Protein AF-A0A4Q6GU18-F1 (afdb_monomer)

Radius of gyration: 20.29 Å; Cα contacts (8 Å, |Δi|>4): 23; chains: 1; bounding box: 52×37×49 Å

Mean predicted aligned error: 10.98 Å

Solvent-accessible surface area (backbone atoms only — not comparable to full-atom values): 3993 Å² total; per-residue (Å²): 138,88,84,79,87,86,84,88,85,80,83,77,73,75,76,91,68,88,83,50,70,74,57,50,55,51,50,51,50,53,33,61,75,70,70,38,90,84,67,75,94,69,81,49,80,42,87,47,69,98,78,43,74,40,78,80

Structure (mmCIF, N/CA/C/O backbone):
data_AF-A0A4Q6GU18-F1
#
_entry.id   AF-A0A4Q6GU18-F1
#
loop_
_atom_site.group_PDB
_atom_site.id
_atom_site.type_symbol
_atom_site.label_atom_id
_atom_site.label_alt_id
_atom_site.label_comp_id
_atom_site.label_asym_id
_atom_site.label_entity_id
_atom_site.label_seq_id
_atom_site.pdbx_PDB_ins_code
_atom_site.Cartn_x
_atom_site.Cartn_y
_atom_site.Cartn_z
_atom_site.occupancy
_atom_site.B_iso_or_equiv
_atom_site.auth_seq_id
_atom_site.auth_comp_id
_atom_site.auth_asym_id
_atom_site.auth_atom_id
_atom_site.pdbx_PDB_model_num
ATOM 1 N N . MET A 1 1 ? -33.878 -30.396 -35.833 1.00 62.69 1 MET A N 1
ATOM 2 C CA . MET A 1 1 ? -33.090 -30.722 -34.624 1.00 62.69 1 MET A CA 1
ATOM 3 C C . MET A 1 1 ? -31.631 -30.487 -34.955 1.00 62.69 1 MET A C 1
ATOM 5 O O . MET A 1 1 ? -31.270 -30.691 -36.105 1.00 62.69 1 MET A O 1
ATOM 9 N N . THR A 1 2 ? -30.865 -30.038 -33.962 1.00 45.06 2 THR A N 1
ATOM 10 C CA . THR A 1 2 ? -29.472 -29.559 -34.027 1.00 45.06 2 THR A CA 1
ATOM 11 C C . THR A 1 2 ? -29.322 -28.067 -34.323 1.00 45.06 2 THR A C 1
ATOM 13 O O . THR A 1 2 ? -29.338 -27.635 -35.467 1.00 45.06 2 THR A O 1
ATOM 16 N N . ALA A 1 3 ? -29.132 -27.306 -33.249 1.00 53.28 3 ALA A N 1
ATOM 17 C CA . ALA A 1 3 ? -28.096 -26.285 -33.154 1.00 53.28 3 ALA A C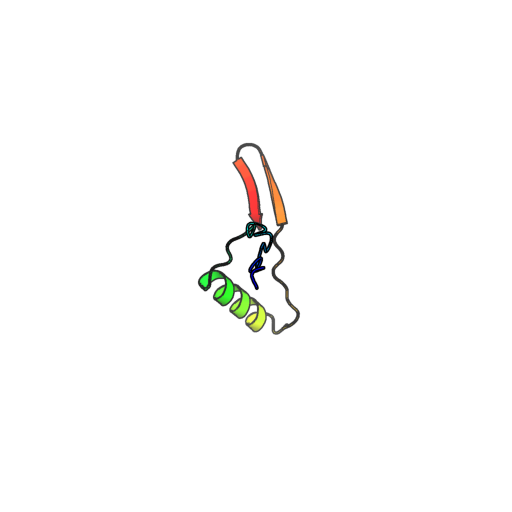A 1
ATOM 18 C C . ALA A 1 3 ? -27.827 -26.089 -31.655 1.00 53.28 3 ALA A C 1
ATOM 20 O O . ALA A 1 3 ? -28.577 -25.427 -30.944 1.00 53.28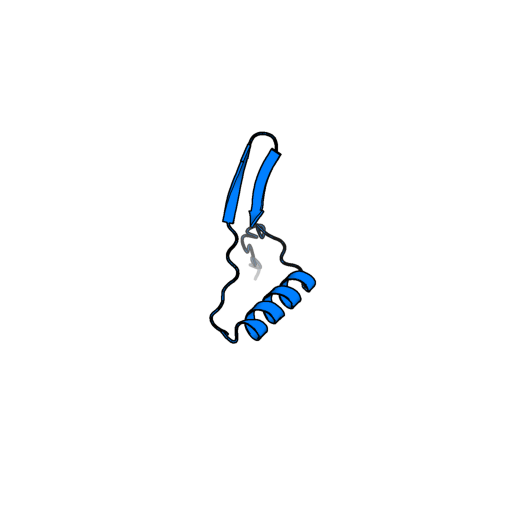 3 AL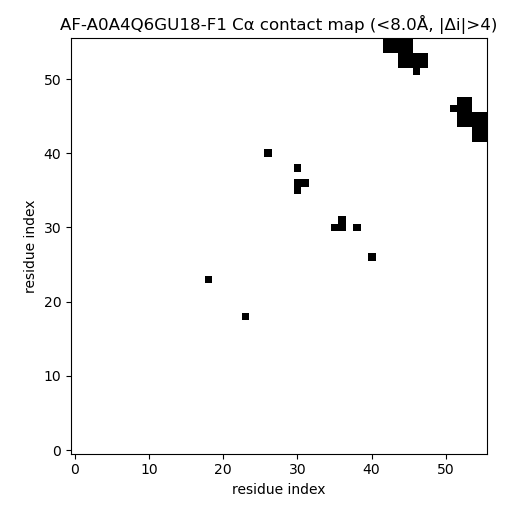A A O 1
ATOM 21 N N . VAL A 1 4 ? -26.830 -26.828 -31.175 1.00 57.19 4 VAL A N 1
ATOM 22 C CA . VAL A 1 4 ? -26.135 -26.567 -29.915 1.00 57.19 4 VAL A CA 1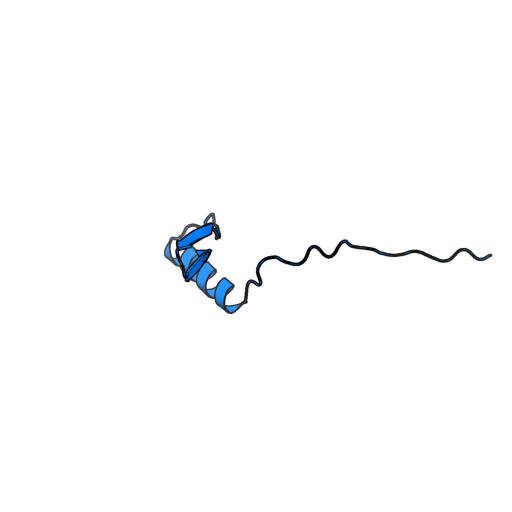
ATOM 23 C C . VAL A 1 4 ? -25.132 -25.438 -30.129 1.00 57.19 4 VAL A C 1
ATOM 25 O O . VAL A 1 4 ? -24.661 -25.259 -31.250 1.00 57.19 4 VAL A O 1
ATOM 28 N N . ALA A 1 5 ? -24.744 -24.833 -29.006 1.00 54.94 5 ALA A N 1
ATOM 29 C CA . ALA A 1 5 ? -23.567 -23.990 -28.808 1.00 54.94 5 ALA A CA 1
ATOM 30 C C . ALA A 1 5 ? -23.751 -22.524 -29.269 1.00 54.94 5 ALA A C 1
ATOM 32 O O . ALA A 1 5 ? -24.413 -22.253 -30.259 1.00 54.94 5 ALA A O 1
ATOM 33 N N . GLU A 1 6 ? -23.265 -21.520 -28.541 1.00 55.62 6 GLU A N 1
ATOM 34 C CA . GLU A 1 6 ? -22.042 -21.506 -27.732 1.00 55.62 6 GLU A CA 1
ATOM 35 C C . 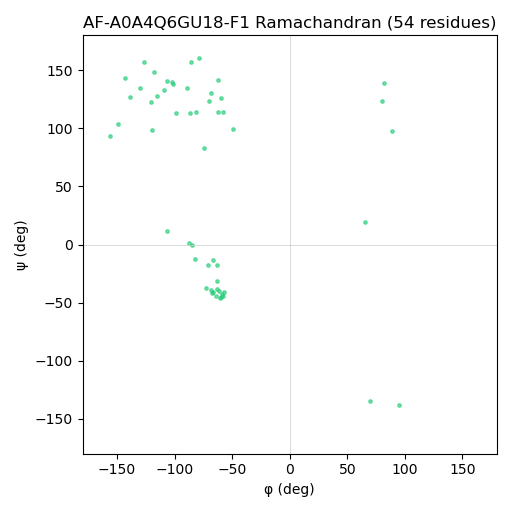GLU A 1 6 ? -22.214 -20.702 -26.431 1.00 55.62 6 GLU A C 1
ATOM 37 O O . GLU A 1 6 ? -22.893 -19.677 -26.378 1.00 55.62 6 GLU A O 1
ATOM 42 N N . VAL A 1 7 ? -21.584 -21.203 -25.367 1.00 62.62 7 VAL A N 1
ATOM 43 C CA . VAL A 1 7 ? -21.379 -20.511 -24.094 1.00 62.62 7 VAL A CA 1
ATOM 44 C C . VAL A 1 7 ? -19.923 -20.031 -24.087 1.00 62.62 7 VAL A C 1
ATOM 46 O O . VAL A 1 7 ? -19.048 -20.808 -24.455 1.00 62.62 7 VAL A O 1
ATOM 49 N N . GLN A 1 8 ? -19.710 -18.814 -23.572 1.00 61.06 8 GLN A N 1
ATOM 50 C CA . GLN A 1 8 ? -18.473 -18.261 -22.986 1.00 61.06 8 GLN A CA 1
ATOM 51 C C . GLN A 1 8 ? -17.359 -17.733 -23.899 1.00 61.06 8 GLN A C 1
ATOM 53 O O . GLN A 1 8 ? -16.693 -18.496 -24.575 1.00 61.06 8 GLN A O 1
ATOM 58 N N . GLU A 1 9 ? -17.015 -16.460 -23.673 1.00 52.84 9 GLU A N 1
ATOM 59 C CA . GLU A 1 9 ? -15.633 -16.015 -23.433 1.00 52.84 9 GLU A CA 1
ATOM 60 C C . GLU A 1 9 ? -15.680 -14.786 -22.502 1.00 52.84 9 GLU A C 1
ATOM 62 O O . GLU A 1 9 ? -16.088 -13.695 -22.896 1.00 52.84 9 GLU A O 1
ATOM 67 N N . HIS A 1 10 ? -15.349 -14.976 -21.219 1.00 60.38 10 HIS A N 1
ATOM 68 C CA . HIS A 1 10 ? -15.069 -13.862 -20.313 1.00 60.38 10 HIS A CA 1
ATOM 69 C C . HIS A 1 10 ? -13.595 -13.514 -20.473 1.00 60.38 10 HIS A C 1
ATOM 71 O O . HIS A 1 10 ? -12.731 -14.311 -20.117 1.00 60.38 10 HIS A O 1
ATOM 77 N N . ASP A 1 11 ? -13.354 -12.328 -21.017 1.00 58.56 11 ASP A N 1
ATOM 78 C CA . ASP A 1 11 ? -12.060 -11.676 -21.168 1.00 58.56 11 ASP A CA 1
ATOM 79 C C . ASP A 1 11 ? -11.313 -11.704 -19.820 1.00 58.56 11 ASP A C 1
ATOM 81 O O . ASP A 1 11 ? -11.628 -10.957 -18.888 1.00 58.56 11 ASP A O 1
ATOM 85 N N . THR A 1 12 ? -10.386 -12.650 -19.648 1.00 60.59 12 THR A N 1
ATOM 86 C CA . THR A 1 12 ? -9.574 -12.747 -18.434 1.00 60.59 12 THR A CA 1
ATOM 87 C C . THR A 1 12 ? -8.545 -11.632 -18.477 1.00 60.59 12 THR A C 1
ATOM 89 O O . THR A 1 12 ? -7.407 -11.842 -18.895 1.00 60.59 12 THR A O 1
ATOM 92 N N . ILE A 1 13 ? -8.949 -10.434 -18.055 1.00 66.50 13 ILE A N 1
ATOM 93 C CA . ILE A 1 13 ? -8.021 -9.344 -17.775 1.00 66.50 13 ILE A CA 1
ATOM 94 C C . ILE A 1 13 ? -7.067 -9.884 -16.701 1.00 66.50 13 ILE A C 1
ATOM 96 O O . ILE A 1 13 ? -7.527 -10.205 -15.599 1.00 66.50 13 ILE A O 1
ATOM 100 N N . PRO A 1 14 ? -5.766 -10.055 -16.994 1.00 71.44 14 PRO A N 1
ATOM 101 C CA . PRO A 1 14 ? -4.834 -10.557 -16.002 1.00 71.44 14 PRO A CA 1
ATOM 102 C C . PRO A 1 14 ? -4.836 -9.594 -14.820 1.00 71.44 14 PRO A C 1
ATOM 104 O O . PRO A 1 14 ? -4.668 -8.387 -14.996 1.00 71.44 14 PRO A O 1
ATOM 107 N N . VAL A 1 15 ? -5.070 -10.128 -13.620 1.00 76.38 15 VAL A N 1
ATOM 108 C CA . VAL A 1 15 ? -5.107 -9.327 -12.396 1.00 76.38 15 VAL A CA 1
ATOM 109 C C . VAL A 1 15 ? -3.716 -8.704 -12.221 1.00 76.38 15 VAL A C 1
ATOM 111 O O . VAL A 1 15 ? -2.744 -9.442 -12.053 1.00 76.38 15 VAL A O 1
ATOM 114 N N . PRO A 1 16 ? -3.572 -7.369 -12.306 1.00 77.50 16 PRO A N 1
ATOM 115 C CA . PRO A 1 16 ? -2.258 -6.734 -12.413 1.00 77.50 16 PRO A CA 1
ATOM 116 C C . PRO A 1 16 ? -1.449 -6.811 -11.113 1.00 77.50 16 PRO A C 1
ATOM 118 O O . PRO A 1 16 ? -0.235 -6.622 -11.134 1.00 77.50 16 PRO A O 1
ATOM 121 N N . ILE A 1 17 ? -2.111 -7.084 -9.984 1.00 83.62 17 ILE A N 1
ATOM 122 C CA . ILE A 1 17 ? -1.499 -7.229 -8.664 1.00 83.62 17 ILE A CA 1
ATOM 123 C C . ILE A 1 17 ? -2.161 -8.403 -7.944 1.00 83.62 17 ILE A C 1
ATOM 125 O O . ILE A 1 17 ? -3.382 -8.440 -7.801 1.00 83.62 17 ILE A O 1
ATOM 129 N N . ASN A 1 18 ? -1.347 -9.338 -7.453 1.00 89.12 18 ASN A N 1
ATOM 130 C CA . ASN A 1 18 ? -1.807 -10.375 -6.537 1.00 89.12 18 ASN A CA 1
ATOM 131 C C . ASN A 1 18 ? -1.867 -9.795 -5.124 1.00 89.12 18 ASN A C 1
ATOM 133 O O . ASN A 1 18 ? -0.833 -9.446 -4.552 1.00 89.12 18 ASN A O 1
ATOM 137 N N . PHE A 1 19 ? -3.070 -9.695 -4.569 1.00 90.19 19 PHE A N 1
ATOM 138 C CA . PHE A 1 19 ? -3.281 -9.269 -3.193 1.00 90.19 19 PHE A CA 1
ATOM 139 C C . PHE A 1 19 ? -3.489 -10.506 -2.319 1.00 90.19 19 PHE A C 1
ATOM 141 O O . PHE A 1 19 ? -4.446 -11.2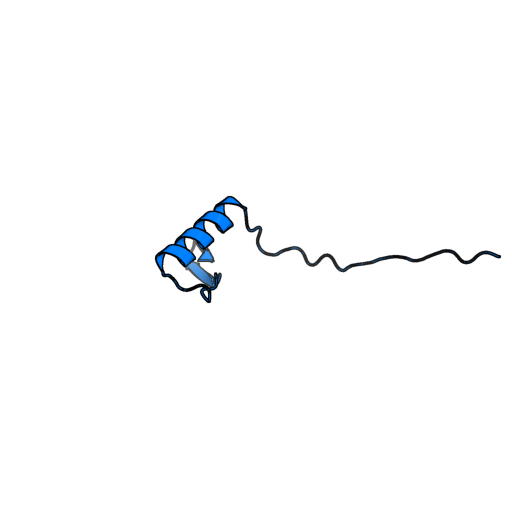48 -2.523 1.00 90.19 19 PHE A O 1
ATOM 148 N N . THR A 1 20 ? -2.550 -10.773 -1.413 1.00 94.19 20 THR A N 1
ATOM 149 C CA . THR A 1 20 ? -2.571 -11.974 -0.569 1.00 94.19 20 THR A CA 1
ATOM 150 C C . THR A 1 20 ? -3.410 -11.763 0.685 1.00 94.19 20 THR A C 1
ATOM 152 O O . THR A 1 20 ? -3.553 -10.636 1.161 1.00 94.19 20 THR A O 1
ATOM 155 N N . ASP A 1 21 ? -3.888 -12.858 1.278 1.00 94.56 21 ASP A N 1
ATOM 156 C CA . ASP A 1 21 ? -4.669 -12.815 2.522 1.00 94.56 21 ASP A CA 1
ATOM 157 C C . ASP A 1 21 ? -3.898 -12.118 3.655 1.00 94.56 21 ASP A C 1
ATOM 159 O O . ASP A 1 21 ? -4.430 -11.246 4.333 1.00 94.56 21 ASP A O 1
ATOM 163 N N . SER A 1 22 ? -2.592 -12.384 3.784 1.00 95.44 22 SER A N 1
ATOM 164 C CA . SER A 1 22 ? -1.749 -11.717 4.789 1.00 95.44 22 SER A CA 1
ATOM 165 C C . SER A 1 22 ? -1.640 -10.200 4.582 1.00 95.44 22 SER A C 1
ATOM 167 O O . SER A 1 22 ? -1.486 -9.455 5.550 1.00 95.44 22 SER A O 1
ATOM 169 N N . ALA A 1 23 ? -1.697 -9.725 3.333 1.00 92.38 23 ALA A N 1
ATOM 170 C CA . ALA A 1 23 ? -1.730 -8.294 3.044 1.00 92.38 23 ALA A CA 1
ATOM 171 C C . ALA A 1 23 ? -3.100 -7.689 3.396 1.00 92.38 23 ALA A C 1
ATOM 173 O O . ALA A 1 23 ? -3.149 -6.583 3.934 1.00 92.38 23 ALA A O 1
ATOM 174 N N . ALA A 1 24 ? -4.193 -8.423 3.154 1.00 93.00 24 ALA A N 1
ATOM 175 C CA . ALA A 1 24 ? -5.542 -8.022 3.549 1.00 93.00 24 ALA A CA 1
ATOM 176 C C . ALA A 1 24 ? -5.661 -7.857 5.069 1.00 93.00 24 ALA A C 1
ATOM 178 O O . ALA A 1 24 ? -6.134 -6.817 5.527 1.00 93.00 24 ALA A O 1
ATOM 179 N N . ASP A 1 25 ? -5.141 -8.817 5.837 1.00 95.38 25 ASP A N 1
ATOM 180 C CA . ASP A 1 25 ? -5.126 -8.762 7.301 1.00 95.38 25 ASP A CA 1
ATOM 181 C C . ASP A 1 25 ? -4.381 -7.524 7.806 1.00 95.38 25 ASP A C 1
ATOM 183 O O . ASP A 1 25 ? -4.840 -6.832 8.717 1.00 95.38 25 ASP A O 1
ATOM 187 N N . LYS A 1 26 ? -3.236 -7.198 7.189 1.00 92.94 26 LYS A N 1
ATOM 188 C CA . LYS A 1 26 ? -2.462 -6.030 7.609 1.00 92.94 26 LYS A CA 1
ATOM 189 C C . LYS A 1 26 ? -3.175 -4.718 7.291 1.00 92.94 26 LYS A C 1
ATOM 191 O O . LYS A 1 26 ? -3.1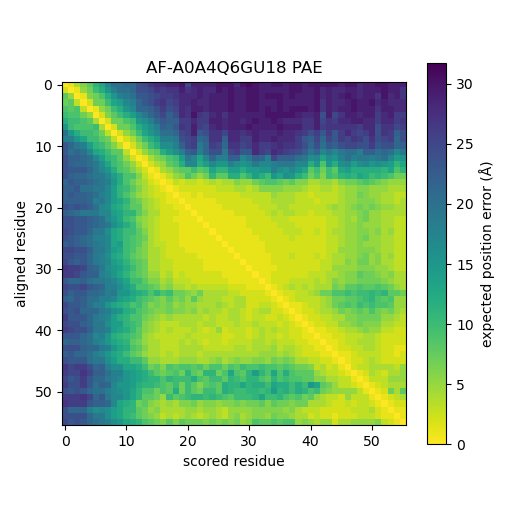30 -3.797 8.101 1.00 92.94 26 LYS A O 1
ATOM 196 N N . VAL A 1 27 ? -3.832 -4.626 6.138 1.00 92.50 27 VAL A N 1
ATOM 197 C CA . VAL A 1 27 ? -4.627 -3.446 5.774 1.00 92.50 27 VAL A CA 1
ATOM 198 C C . VAL A 1 27 ? -5.837 -3.303 6.696 1.00 92.50 27 VAL A C 1
ATOM 200 O O . VAL A 1 27 ? -6.111 -2.194 7.142 1.00 92.50 27 VAL A O 1
ATOM 203 N N . ALA A 1 28 ? -6.514 -4.400 7.041 1.00 91.81 28 ALA A N 1
ATOM 204 C CA . ALA A 1 28 ? -7.626 -4.383 7.987 1.00 91.81 28 ALA A CA 1
ATOM 205 C C . ALA A 1 28 ? -7.195 -3.851 9.364 1.00 91.81 28 ALA A C 1
ATOM 207 O O . ALA A 1 28 ? -7.848 -2.959 9.897 1.00 91.81 28 ALA A O 1
ATOM 208 N N . GLN A 1 29 ? -6.045 -4.304 9.877 1.00 94.12 29 GLN A N 1
ATOM 209 C CA . GLN A 1 29 ? -5.476 -3.772 11.121 1.00 94.12 29 GLN A CA 1
ATOM 210 C C . GLN A 1 29 ? -5.231 -2.261 11.046 1.00 94.12 29 GLN A C 1
ATOM 212 O O . GLN A 1 29 ? -5.584 -1.543 11.973 1.00 94.12 29 GLN A O 1
ATOM 217 N N . LEU A 1 30 ? -4.666 -1.761 9.941 1.00 92.75 30 LEU A N 1
ATOM 218 C CA . LEU A 1 30 ? -4.424 -0.324 9.765 1.00 92.75 30 LEU A CA 1
ATOM 219 C C . LEU A 1 30 ? -5.734 0.482 9.748 1.00 92.75 30 LEU A C 1
ATOM 221 O O . LEU A 1 30 ? -5.798 1.564 10.321 1.00 92.75 30 LEU A O 1
ATOM 225 N N . ILE A 1 31 ? -6.792 -0.056 9.133 1.00 93.94 31 ILE A N 1
ATOM 226 C CA . ILE A 1 31 ? -8.124 0.567 9.110 1.00 93.94 31 ILE A CA 1
ATOM 227 C C . ILE A 1 31 ? -8.712 0.662 10.526 1.00 93.94 31 ILE A C 1
ATOM 229 O O . ILE A 1 31 ? -9.266 1.700 10.897 1.00 93.94 31 ILE A O 1
ATOM 233 N N . GLU A 1 32 ? -8.590 -0.407 11.315 1.00 93.44 32 GLU A N 1
ATOM 234 C CA . GLU A 1 32 ? -9.057 -0.455 12.704 1.00 93.44 32 GLU A CA 1
ATOM 235 C C . GLU A 1 32 ? -8.250 0.477 13.620 1.00 93.44 32 GLU A C 1
ATOM 237 O O . GLU A 1 32 ? -8.839 1.178 14.442 1.00 93.44 32 GLU A O 1
ATOM 242 N N . GLU A 1 33 ? -6.924 0.527 13.452 1.00 93.62 33 GLU A N 1
ATOM 243 C CA . GLU A 1 33 ? -6.019 1.409 14.202 1.00 93.62 33 GLU A CA 1
ATOM 244 C C . GLU A 1 33 ? -6.337 2.894 13.969 1.00 93.62 33 GLU A C 1
ATOM 246 O O . GLU A 1 33 ? -6.327 3.686 14.914 1.00 93.62 33 GLU A O 1
ATOM 251 N N . GLU A 1 34 ? -6.662 3.277 12.732 1.00 90.06 34 GLU A N 1
ATOM 252 C CA . GLU A 1 34 ? -7.044 4.651 12.389 1.00 90.06 34 GLU A CA 1
ATOM 253 C C . GLU A 1 34 ? -8.525 4.957 12.689 1.00 90.06 34 GLU A C 1
ATOM 255 O O . GLU A 1 34 ? -8.935 6.120 12.682 1.00 90.06 34 GLU A O 1
ATOM 260 N N . GLY A 1 35 ? -9.336 3.926 12.962 1.00 92.00 35 GLY A N 1
ATOM 261 C CA . GLY A 1 35 ? -10.761 4.046 13.280 1.00 92.00 35 GLY A CA 1
ATOM 262 C C . GLY A 1 35 ? -11.618 4.573 12.125 1.00 92.00 35 GLY A C 1
ATOM 263 O O . GLY A 1 35 ? -12.718 5.078 12.358 1.00 92.00 35 GLY A O 1
ATOM 264 N N . ASN A 1 36 ? -11.120 4.489 10.888 1.00 91.50 36 ASN A N 1
ATOM 265 C CA . ASN A 1 36 ? -11.770 5.051 9.711 1.00 91.50 36 ASN A CA 1
ATOM 266 C C . ASN A 1 36 ? -12.100 3.953 8.684 1.00 91.50 36 ASN A C 1
ATOM 268 O O . ASN A 1 36 ? -11.238 3.596 7.879 1.00 91.50 36 ASN A O 1
ATOM 272 N N . PRO A 1 37 ? -13.352 3.461 8.643 1.00 88.75 37 PRO A N 1
ATOM 273 C CA . PRO A 1 37 ? -13.756 2.399 7.722 1.00 88.75 37 PRO A CA 1
ATOM 274 C C . PRO A 1 37 ? -13.736 2.824 6.244 1.00 88.75 37 PRO A C 1
ATOM 276 O O . PRO A 1 37 ? -13.794 1.965 5.368 1.00 88.75 37 PRO A O 1
ATOM 279 N N . ASP A 1 38 ? -13.637 4.126 5.954 1.00 90.12 38 ASP A N 1
ATOM 280 C CA . ASP A 1 38 ? -13.591 4.657 4.588 1.00 90.12 38 ASP A CA 1
ATOM 281 C C . ASP A 1 38 ? -12.166 4.708 4.002 1.00 90.12 38 ASP A C 1
ATOM 283 O O . ASP A 1 38 ? -11.972 5.160 2.865 1.00 90.12 38 ASP A O 1
ATOM 287 N N . LEU A 1 39 ? -11.156 4.251 4.751 1.00 90.31 39 LEU A N 1
ATOM 288 C CA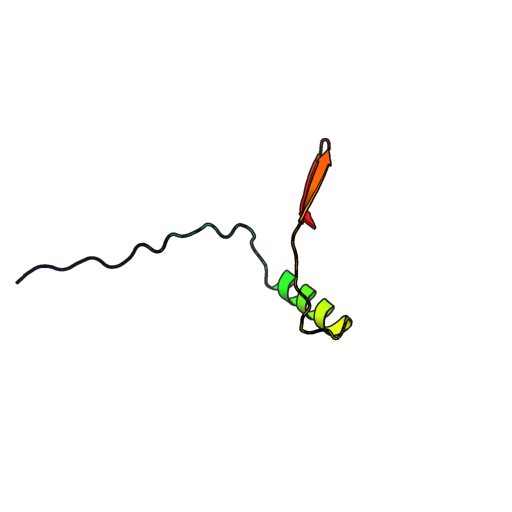 . LEU A 1 39 ? -9.779 4.153 4.277 1.00 90.31 39 LEU A CA 1
ATOM 289 C C . LEU A 1 39 ? -9.650 3.186 3.098 1.00 90.31 39 LEU A C 1
ATOM 291 O O . LEU A 1 39 ? -10.280 2.130 3.033 1.00 90.31 39 LEU A O 1
ATOM 295 N N . LYS A 1 40 ? -8.793 3.553 2.142 1.00 88.69 40 LYS A N 1
ATOM 296 C CA . LYS A 1 40 ? -8.557 2.767 0.928 1.00 88.69 40 LYS A CA 1
ATOM 297 C C . LYS A 1 40 ? -7.074 2.559 0.705 1.00 88.69 40 LYS A C 1
ATOM 299 O O . LYS A 1 40 ? -6.298 3.513 0.740 1.00 88.69 40 LYS A O 1
ATOM 304 N N . LEU A 1 41 ? -6.705 1.321 0.384 1.00 89.81 41 LEU A N 1
ATOM 305 C CA . LEU A 1 41 ? -5.367 1.011 -0.096 1.00 89.81 41 LEU A CA 1
ATOM 306 C C . LEU A 1 41 ? -5.194 1.588 -1.504 1.00 89.81 41 LEU A C 1
ATOM 308 O O . LEU A 1 41 ? -5.958 1.274 -2.419 1.00 89.81 41 LEU A O 1
ATOM 312 N N . ARG A 1 42 ? -4.172 2.423 -1.679 1.00 90.62 42 ARG A N 1
ATOM 313 C CA . ARG A 1 42 ? -3.789 2.976 -2.975 1.00 90.62 42 ARG A CA 1
ATOM 314 C C . ARG A 1 42 ? -2.363 2.567 -3.276 1.00 90.62 42 ARG A C 1
ATOM 316 O O . ARG A 1 42 ? -1.468 2.943 -2.537 1.00 90.62 42 ARG A O 1
ATOM 323 N N . VAL A 1 43 ? -2.179 1.888 -4.402 1.00 89.31 43 VAL A N 1
ATOM 324 C CA . VAL A 1 43 ? -0.849 1.578 -4.925 1.00 89.31 43 VAL A CA 1
ATOM 325 C C . VAL A 1 43 ? -0.384 2.715 -5.831 1.00 89.31 43 VAL A C 1
ATOM 327 O O . VAL A 1 43 ? -1.141 3.196 -6.682 1.00 89.31 43 VAL A O 1
ATOM 330 N N . PHE A 1 44 ? 0.858 3.147 -5.666 1.00 90.06 44 PHE A N 1
ATOM 331 C CA . PHE A 1 44 ? 1.535 4.084 -6.550 1.00 90.06 44 PHE A CA 1
ATOM 332 C C . PHE A 1 44 ? 2.868 3.513 -7.030 1.00 90.06 44 PHE A C 1
ATOM 334 O O . PHE A 1 44 ? 3.478 2.654 -6.399 1.00 90.06 44 PHE A O 1
ATOM 341 N N . VAL A 1 45 ? 3.334 4.026 -8.168 1.00 91.00 45 VAL A N 1
ATOM 342 C CA . VAL A 1 45 ? 4.635 3.677 -8.737 1.00 91.00 45 VAL A CA 1
ATOM 343 C C . VAL A 1 45 ? 5.512 4.921 -8.725 1.00 91.00 45 VAL A C 1
ATOM 345 O O . VAL A 1 45 ? 5.108 5.972 -9.222 1.00 91.00 45 VAL A O 1
ATOM 348 N N . GLN A 1 46 ? 6.709 4.810 -8.161 1.00 91.81 46 GLN A N 1
ATOM 349 C CA . GLN A 1 46 ? 7.726 5.859 -8.168 1.00 91.81 46 GLN A CA 1
ATOM 350 C C . GLN A 1 46 ? 8.979 5.393 -8.913 1.00 91.81 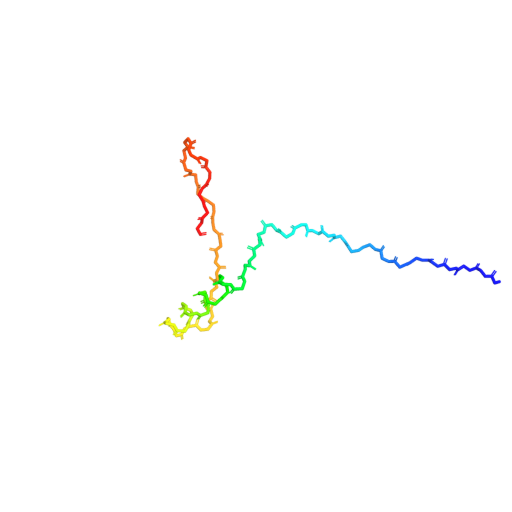46 GLN A C 1
ATOM 352 O O . GLN A 1 46 ? 9.327 4.213 -8.915 1.00 91.81 46 GLN A O 1
ATOM 357 N N . GLY A 1 47 ? 9.682 6.328 -9.555 1.00 91.81 47 GLY A N 1
ATOM 358 C CA . GLY A 1 47 ? 10.982 6.044 -10.163 1.00 91.81 47 GLY A CA 1
ATOM 359 C C . GLY A 1 47 ? 12.039 5.758 -9.089 1.00 91.81 47 GLY A C 1
ATOM 360 O O . GLY A 1 47 ? 12.182 6.522 -8.141 1.00 91.81 47 GLY A O 1
ATOM 361 N N . GLY A 1 48 ? 12.782 4.662 -9.230 1.00 89.94 48 GLY A N 1
ATOM 362 C CA . GLY A 1 48 ? 13.866 4.235 -8.333 1.00 89.94 48 GLY A CA 1
ATOM 363 C C . GLY A 1 48 ? 15.276 4.410 -8.910 1.00 89.94 48 GLY A C 1
ATOM 364 O O . GLY A 1 48 ? 16.237 3.881 -8.355 1.00 89.94 48 GLY A O 1
ATOM 365 N N . GLY A 1 49 ? 15.427 5.127 -10.029 1.00 88.06 49 GLY A N 1
ATOM 366 C CA . GLY A 1 49 ? 16.719 5.322 -10.696 1.00 88.06 49 GLY A CA 1
ATOM 367 C C . GLY A 1 49 ? 17.235 4.033 -11.341 1.00 88.06 49 GLY A C 1
ATOM 368 O O . GLY A 1 49 ? 16.475 3.321 -11.994 1.00 88.06 49 GLY A O 1
ATOM 369 N N . CYS A 1 50 ? 18.518 3.704 -11.151 1.00 91.00 50 CYS A N 1
ATOM 370 C CA . CYS A 1 50 ? 19.107 2.471 -11.697 1.00 91.00 50 CYS A CA 1
ATOM 371 C C . CYS A 1 50 ? 18.486 1.184 -11.124 1.00 91.00 50 CYS A C 1
ATOM 373 O O . CYS A 1 50 ? 18.636 0.122 -11.719 1.00 91.00 50 CYS A O 1
ATOM 375 N N . SER A 1 51 ? 17.783 1.278 -9.993 1.00 85.38 51 SER A N 1
ATOM 376 C CA . SER A 1 51 ? 17.133 0.146 -9.325 1.00 85.38 51 SER A CA 1
ATOM 377 C C . SER A 1 51 ? 15.736 -0.175 -9.877 1.00 85.38 51 SER A C 1
ATOM 379 O O . SER A 1 51 ? 15.103 -1.116 -9.407 1.00 85.38 51 SER A O 1
ATOM 381 N N . GLY A 1 52 ? 15.242 0.581 -10.867 1.00 89.44 52 GLY A N 1
ATOM 382 C CA . GLY A 1 52 ? 13.950 0.335 -11.516 1.00 89.44 52 GLY A CA 1
ATOM 383 C C . GLY A 1 52 ? 12.803 1.148 -10.918 1.00 89.44 52 GLY A C 1
ATOM 384 O O . GLY A 1 52 ? 12.958 2.339 -10.658 1.00 89.44 52 GLY A O 1
ATOM 385 N N . PHE A 1 53 ? 11.636 0.528 -10.740 1.00 90.62 53 PHE A N 1
ATOM 386 C CA . PHE A 1 53 ? 10.435 1.167 -10.193 1.00 90.62 53 PHE A CA 1
ATOM 387 C C . PHE A 1 53 ? 10.172 0.701 -8.760 1.00 90.62 53 PHE A C 1
ATOM 389 O O . PHE A 1 53 ? 10.336 -0.475 -8.444 1.00 90.62 53 PHE A O 1
ATOM 396 N N . GLN A 1 54 ? 9.750 1.625 -7.905 1.00 89.75 54 GLN A N 1
ATOM 397 C CA . GLN A 1 54 ? 9.318 1.358 -6.537 1.00 89.75 54 GLN A CA 1
ATOM 398 C C . GLN A 1 54 ? 7.792 1.364 -6.479 1.00 89.75 54 GLN A C 1
ATOM 400 O O . GLN A 1 54 ? 7.161 2.239 -7.072 1.00 89.75 54 GLN A O 1
ATOM 405 N N . TYR A 1 55 ? 7.222 0.410 -5.748 1.00 89.75 55 TYR A N 1
ATOM 406 C CA . TYR A 1 55 ? 5.788 0.308 -5.492 1.00 89.75 55 TYR A CA 1
ATOM 407 C C . TYR A 1 55 ? 5.539 0.644 -4.025 1.00 89.75 55 TYR A C 1
ATOM 409 O O . TYR A 1 55 ? 6.261 0.144 -3.160 1.00 89.75 55 TYR A O 1
ATOM 417 N N . GLY A 1 56 ? 4.552 1.490 -3.754 1.00 83.06 56 GLY A N 1
ATOM 418 C CA . GLY A 1 56 ? 4.122 1.834 -2.400 1.00 83.06 56 GLY A CA 1
ATOM 419 C C . GLY A 1 56 ? 2.632 2.078 -2.326 1.00 83.06 56 GLY A C 1
ATOM 420 O O . GLY A 1 56 ? 1.984 2.047 -3.398 1.00 83.06 56 GLY A O 1
#

pLDDT: mean 82.37, std 14.4, range [45.06, 95.44]

Foldseek 3Di:
DDDDDDDDDDDPPPPPDDDDPVNVVVVVVVCVVVVHPPDDDDWDWDQPPPVGIDID

Sequence (56 aa):
MTAVAEVQEHDTIPVPINFTDSAADKVAQLIEEEGNPDLKLRVFVQGGGCSGFQYG

Secondary structure (DSSP, 8-state):
---------------SS---HHHHHHHHHHHHHHT-TT------EEE-GGG-EEE-